Protein AF-A0A1F5MIE8-F1 (afdb_monomer)

Radius of gyration: 20.9 Å; Cα contacts (8 Å, |Δi|>4): 10; chains: 1; bounding box: 48×29×49 Å

Foldseek 3Di:
DDPVVVVVVVVVVVVVQDDVVDGDDPDADPDPVRRVVVVVVVVVVVVVVVVVVVVVVVVCCVPVNDPVVVVVVVVVVVVVVD

Secondary structure (DSSP, 8-state):
--THHHHHHHHHHHHHT-BTTB---PPPPSSHHHHHHHHHHHHHHHHHHHHHHHHHHHHHHHHH--HHHHHHHHHHHHHHT-

InterPro domains:
  IPR026354 Four helix bundle suffix domain [TIGR04258] (33-80)

Structure (mmCIF, N/CA/C/O backbone):
data_AF-A0A1F5MIE8-F1
#
_entry.id   AF-A0A1F5MIE8-F1
#
loop_
_atom_site.group_PDB
_atom_site.id
_atom_site.type_symbol
_atom_site.label_atom_id
_atom_site.label_alt_id
_atom_site.label_comp_id
_atom_site.label_asym_id
_atom_site.label_entity_id
_atom_site.label_seq_id
_atom_site.pdbx_PDB_ins_code
_atom_site.Cartn_x
_atom_site.Cartn_y
_atom_site.Cartn_z
_atom_site.occupancy
_atom_site.B_iso_or_equiv
_atom_site.auth_seq_id
_atom_site.auth_comp_id
_atom_site.auth_asym_id
_atom_site.auth_atom_id
_atom_site.pdbx_PDB_model_num
ATOM 1 N N . MET A 1 1 ? -25.895 -21.152 -10.883 1.00 52.94 1 MET A N 1
ATOM 2 C CA . MET A 1 1 ? -24.644 -20.968 -10.108 1.00 52.94 1 MET A CA 1
ATOM 3 C C . MET A 1 1 ? -24.341 -19.473 -10.080 1.00 52.94 1 MET A C 1
ATOM 5 O O . MET A 1 1 ? -24.099 -18.934 -11.153 1.00 52.94 1 MET A O 1
ATOM 9 N N . PRO A 1 2 ? -24.482 -18.782 -8.935 1.00 59.47 2 PRO A N 1
ATOM 10 C CA . PRO A 1 2 ? -24.538 -17.323 -8.890 1.00 59.47 2 PRO A CA 1
ATOM 11 C C . PRO A 1 2 ? -23.148 -16.712 -9.105 1.00 59.47 2 PRO A C 1
ATOM 13 O O . PRO A 1 2 ? -22.147 -17.239 -8.629 1.00 59.47 2 PRO A O 1
ATOM 16 N N . GLU A 1 3 ? -23.104 -15.594 -9.820 1.00 59.47 3 GLU A N 1
ATOM 17 C CA . GLU A 1 3 ? -21.919 -14.863 -10.298 1.00 59.47 3 GLU A CA 1
ATOM 18 C C . GLU A 1 3 ? -20.814 -14.657 -9.242 1.00 59.47 3 GLU A C 1
ATOM 20 O O . GLU A 1 3 ? -19.629 -14.806 -9.531 1.00 59.47 3 GLU A O 1
ATOM 25 N N . LYS A 1 4 ? -21.201 -14.437 -7.977 1.00 56.22 4 LYS A N 1
ATOM 26 C CA . LYS A 1 4 ? -20.292 -14.285 -6.823 1.00 56.22 4 LYS A CA 1
ATOM 27 C C . LYS A 1 4 ? -19.373 -15.489 -6.600 1.00 56.22 4 LYS A C 1
ATOM 29 O O . LYS A 1 4 ? -18.232 -15.324 -6.181 1.00 56.22 4 LYS A O 1
ATOM 34 N N . ALA A 1 5 ? -19.851 -16.696 -6.904 1.00 56.81 5 ALA A N 1
ATOM 35 C CA . ALA A 1 5 ? -19.061 -17.915 -6.769 1.00 56.81 5 ALA A CA 1
ATOM 36 C C . ALA A 1 5 ? -17.965 -18.033 -7.844 1.00 56.81 5 ALA A C 1
ATOM 38 O O . ALA A 1 5 ? -17.029 -18.804 -7.654 1.00 56.81 5 ALA A O 1
ATOM 39 N N . ARG A 1 6 ? -18.063 -17.293 -8.961 1.00 57.16 6 ARG A N 1
ATOM 40 C CA . ARG A 1 6 ? -17.030 -17.271 -10.012 1.00 57.16 6 ARG A CA 1
ATOM 41 C C . ARG A 1 6 ? -15.841 -16.406 -9.600 1.00 57.16 6 ARG A C 1
ATOM 43 O O . ARG A 1 6 ? -14.724 -16.906 -9.611 1.00 57.16 6 ARG A O 1
ATOM 50 N N . GLY A 1 7 ? -16.089 -15.189 -9.110 1.00 58.47 7 GLY A N 1
ATOM 51 C CA . GLY A 1 7 ? -15.015 -14.302 -8.638 1.00 58.47 7 GLY A CA 1
ATOM 52 C C . GLY A 1 7 ? -14.224 -14.884 -7.459 1.00 58.47 7 GLY A C 1
ATOM 53 O O . GLY A 1 7 ? -13.012 -14.728 -7.379 1.00 58.47 7 GLY A O 1
ATOM 54 N N . MET A 1 8 ? -14.882 -15.643 -6.573 1.00 55.81 8 MET A N 1
ATOM 55 C CA . MET A 1 8 ? -14.196 -16.353 -5.482 1.00 55.81 8 MET A CA 1
ATOM 56 C C . MET A 1 8 ? -13.258 -17.467 -5.975 1.00 55.81 8 MET A C 1
ATOM 58 O O . MET A 1 8 ? -12.250 -17.731 -5.325 1.00 55.81 8 MET A O 1
ATOM 62 N N . ARG A 1 9 ? -13.567 -18.111 -7.111 1.00 56.84 9 ARG A N 1
ATOM 63 C CA . ARG A 1 9 ? -12.714 -19.151 -7.711 1.00 56.84 9 ARG A CA 1
ATOM 64 C C . ARG A 1 9 ? -11.505 -18.545 -8.415 1.00 56.84 9 ARG A C 1
ATOM 66 O O . ARG A 1 9 ? -10.399 -19.005 -8.177 1.00 56.84 9 ARG A O 1
ATOM 73 N N . GLU A 1 10 ? -11.694 -17.456 -9.160 1.00 55.69 10 GLU A N 1
ATOM 74 C CA . GLU A 1 10 ? -10.581 -16.725 -9.789 1.00 55.69 10 GLU A CA 1
ATOM 75 C C . GLU A 1 10 ? -9.563 -16.212 -8.760 1.00 55.69 10 GLU A C 1
ATOM 77 O O . GLU A 1 10 ? -8.357 -16.300 -8.979 1.00 55.69 10 GLU A O 1
ATOM 82 N N . ILE A 1 11 ? -10.024 -15.727 -7.601 1.00 55.47 11 ILE A N 1
ATOM 83 C CA . ILE A 1 11 ? -9.135 -15.305 -6.504 1.00 55.47 11 ILE A CA 1
ATOM 84 C C . ILE A 1 11 ? -8.382 -16.503 -5.896 1.00 55.47 11 ILE A C 1
ATOM 86 O O . ILE A 1 11 ? -7.215 -16.369 -5.519 1.00 55.47 11 ILE A O 1
ATOM 90 N N . GLY A 1 12 ? -9.029 -17.670 -5.808 1.00 57.00 12 GLY A N 1
ATOM 91 C CA . GLY A 1 12 ? -8.399 -18.923 -5.380 1.00 57.00 12 GLY A CA 1
ATOM 92 C C . GLY A 1 12 ? -7.270 -19.358 -6.319 1.00 57.00 12 GLY A C 1
ATOM 93 O O . GLY A 1 12 ? -6.166 -19.627 -5.851 1.00 57.00 12 GLY A O 1
ATOM 94 N N . ASP A 1 13 ? -7.510 -19.306 -7.630 1.00 57.38 13 ASP A N 1
ATOM 95 C CA . ASP A 1 13 ? -6.527 -19.667 -8.664 1.00 57.38 13 ASP A CA 1
ATOM 96 C C . ASP A 1 13 ? -5.321 -18.705 -8.710 1.00 57.38 13 ASP A C 1
ATOM 98 O O . ASP A 1 13 ? -4.213 -19.084 -9.092 1.00 57.38 13 ASP A O 1
ATOM 102 N N . ILE A 1 14 ? -5.497 -17.440 -8.308 1.00 56.97 14 ILE A N 1
ATOM 103 C CA . ILE A 1 14 ? -4.388 -16.479 -8.179 1.00 56.97 14 ILE A CA 1
ATOM 104 C C . ILE A 1 14 ? -3.503 -16.815 -6.972 1.00 56.97 14 ILE A C 1
ATOM 106 O O . ILE A 1 14 ? -2.281 -16.706 -7.072 1.00 56.97 14 ILE A O 1
ATOM 110 N N . ARG A 1 15 ? -4.097 -17.240 -5.848 1.00 54.59 15 ARG A N 1
ATOM 111 C CA . ARG A 1 15 ? -3.353 -17.614 -4.634 1.00 54.59 15 ARG A CA 1
ATOM 112 C C . ARG A 1 15 ? -2.506 -18.867 -4.824 1.00 54.59 15 ARG A C 1
ATOM 114 O O . ARG A 1 15 ? -1.395 -18.900 -4.311 1.00 54.59 15 ARG A O 1
ATOM 121 N N . ASP A 1 16 ? -2.993 -19.845 -5.583 1.00 55.94 16 ASP A N 1
ATOM 122 C CA . ASP A 1 16 ? -2.283 -21.113 -5.809 1.00 55.94 16 ASP A CA 1
ATOM 123 C C . ASP A 1 16 ? -0.997 -20.942 -6.646 1.00 55.94 16 ASP A C 1
ATOM 125 O O . ASP A 1 16 ? -0.071 -21.744 -6.578 1.00 55.94 16 ASP A O 1
ATO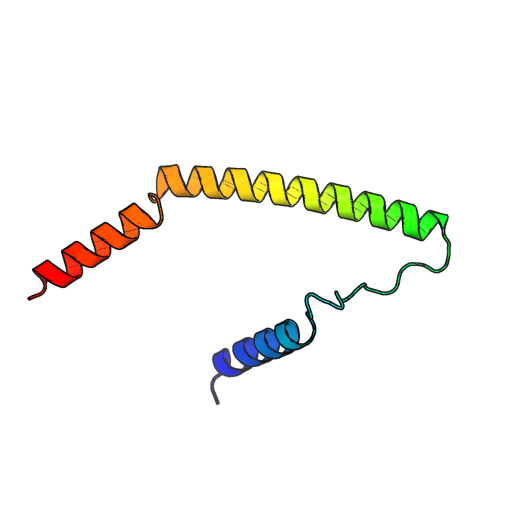M 129 N N . ARG A 1 17 ? -0.887 -19.837 -7.399 1.00 55.94 17 ARG A N 1
ATOM 130 C CA . ARG A 1 17 ? 0.319 -19.483 -8.171 1.00 55.94 17 ARG A CA 1
ATOM 131 C C . ARG A 1 17 ? 1.365 -18.702 -7.380 1.00 55.94 17 ARG A C 1
ATOM 133 O O . ARG A 1 17 ? 2.452 -18.464 -7.901 1.00 55.94 17 ARG A O 1
ATOM 140 N N . TYR A 1 18 ? 1.047 -18.272 -6.162 1.00 58.69 18 TYR A N 1
ATOM 141 C CA . TYR A 1 18 ? 1.968 -17.522 -5.317 1.00 58.69 18 TYR A CA 1
ATOM 142 C C . TYR A 1 18 ? 2.559 -18.456 -4.261 1.00 58.69 18 TYR A C 1
ATOM 144 O O . TYR A 1 18 ? 2.080 -18.529 -3.131 1.00 58.69 18 TYR A O 1
ATOM 152 N N . SER A 1 19 ? 3.603 -19.192 -4.643 1.00 66.31 19 SER A N 1
ATOM 153 C CA . SER A 1 19 ? 4.417 -19.919 -3.671 1.00 66.31 19 SER A CA 1
ATOM 154 C C . SER A 1 19 ? 5.417 -18.945 -3.037 1.00 66.31 19 SER A C 1
ATOM 156 O O . SER A 1 19 ? 6.112 -18.254 -3.786 1.00 66.31 19 SER A O 1
ATOM 158 N N . PRO A 1 20 ? 5.537 -18.875 -1.696 1.00 66.69 20 PRO A N 1
ATOM 159 C CA . PRO A 1 20 ? 6.560 -18.060 -1.034 1.00 66.69 20 PRO A CA 1
ATOM 160 C C . PRO A 1 20 ? 7.978 -18.362 -1.535 1.00 66.69 20 PRO A C 1
ATOM 162 O O . PRO A 1 20 ? 8.810 -17.461 -1.603 1.00 66.69 20 PRO A O 1
ATOM 165 N N . ASP A 1 21 ? 8.215 -19.613 -1.943 1.00 75.94 21 ASP A N 1
ATOM 166 C CA . ASP A 1 21 ? 9.505 -20.104 -2.431 1.00 75.94 21 ASP A CA 1
ATOM 167 C C . ASP A 1 21 ? 9.724 -19.848 -3.934 1.00 75.94 21 ASP A C 1
ATOM 169 O O . ASP A 1 21 ? 10.835 -20.011 -4.435 1.00 75.94 21 ASP A O 1
ATOM 173 N N . ASN A 1 22 ? 8.679 -19.456 -4.674 1.00 68.31 22 ASN A N 1
ATOM 174 C CA . A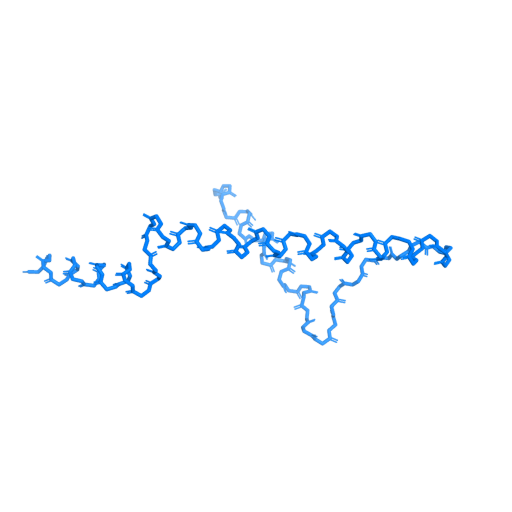SN A 1 22 ? 8.762 -19.143 -6.100 1.00 68.31 22 ASN A CA 1
ATOM 175 C C . ASN A 1 22 ? 7.768 -18.029 -6.478 1.00 68.31 22 ASN A C 1
ATOM 177 O O . ASN A 1 22 ? 6.686 -18.313 -7.007 1.00 68.31 22 ASN A O 1
ATOM 181 N N . PRO A 1 23 ? 8.100 -16.760 -6.185 1.00 69.62 23 PRO A N 1
ATOM 182 C CA . PRO A 1 23 ? 7.241 -15.641 -6.530 1.00 69.62 23 PRO A CA 1
ATOM 183 C C . PRO A 1 23 ? 7.112 -15.523 -8.052 1.00 69.62 23 PRO A C 1
ATOM 185 O O . PRO A 1 23 ? 8.094 -15.605 -8.789 1.00 69.62 23 PRO A O 1
ATOM 188 N N . TYR A 1 24 ? 5.890 -15.290 -8.533 1.00 76.38 24 TYR A N 1
ATOM 189 C CA . TYR A 1 24 ? 5.661 -15.010 -9.947 1.00 76.38 24 TYR A CA 1
ATOM 190 C C . TYR A 1 24 ? 6.337 -13.690 -10.335 1.00 76.38 24 TYR A C 1
ATOM 192 O O . TYR A 1 24 ? 5.898 -12.612 -9.930 1.00 76.38 24 TYR A O 1
ATOM 200 N N . ILE A 1 25 ? 7.391 -13.781 -11.143 1.00 72.25 25 ILE A N 1
ATOM 201 C CA . ILE A 1 25 ? 8.060 -12.627 -11.740 1.00 72.25 25 ILE A CA 1
ATOM 202 C C . ILE A 1 25 ? 7.587 -12.536 -13.196 1.00 72.25 25 ILE A C 1
ATOM 204 O O . ILE A 1 25 ? 7.872 -13.447 -13.980 1.00 72.25 25 ILE A O 1
ATOM 208 N N . PRO A 1 26 ? 6.846 -11.482 -13.584 1.00 77.44 26 PRO A N 1
ATOM 209 C CA . PRO A 1 26 ? 6.465 -11.297 -14.976 1.00 77.44 26 PRO A CA 1
ATOM 210 C C . PRO A 1 26 ? 7.716 -11.154 -15.850 1.00 77.44 26 PRO A C 1
ATOM 212 O O . PRO A 1 26 ? 8.730 -10.603 -15.419 1.00 77.44 26 PRO A O 1
ATOM 215 N N . ALA A 1 27 ? 7.638 -11.647 -17.087 1.00 83.88 27 ALA A N 1
ATOM 216 C CA . ALA A 1 27 ? 8.749 -11.562 -18.026 1.00 83.88 27 ALA A CA 1
ATOM 217 C C . ALA A 1 27 ? 9.179 -10.098 -18.225 1.00 83.88 27 ALA A C 1
ATOM 219 O O . ALA A 1 27 ? 8.361 -9.235 -18.550 1.00 83.88 27 ALA A O 1
ATOM 220 N N . LEU A 1 28 ? 10.469 -9.830 -18.015 1.00 88.56 28 LEU A N 1
ATOM 221 C CA . LEU A 1 28 ? 11.053 -8.506 -18.195 1.00 88.56 28 LEU A CA 1
ATOM 222 C C . LEU A 1 28 ? 11.367 -8.235 -19.674 1.00 88.56 28 LEU A C 1
ATOM 224 O O . LEU A 1 28 ? 11.556 -9.177 -20.449 1.00 88.56 28 LEU A O 1
ATOM 228 N N . PRO A 1 29 ? 11.461 -6.953 -20.078 1.00 91.44 29 PRO A N 1
ATOM 229 C CA . PRO A 1 29 ? 11.963 -6.583 -21.393 1.00 91.44 29 PRO A CA 1
ATOM 230 C C . PRO A 1 29 ? 13.327 -7.236 -21.676 1.00 91.44 29 PRO A C 1
ATOM 232 O O . PRO A 1 29 ? 14.170 -7.289 -20.781 1.00 91.44 29 PRO A O 1
ATOM 235 N N . PRO A 1 30 ? 13.593 -7.686 -22.915 1.00 90.62 30 PRO A N 1
ATOM 236 C CA . PRO A 1 30 ? 14.856 -8.345 -23.252 1.00 90.62 30 PRO A CA 1
ATOM 237 C C . PRO A 1 30 ? 16.052 -7.382 -23.233 1.00 90.62 30 PRO A C 1
ATOM 239 O O . PRO A 1 30 ? 17.189 -7.802 -23.035 1.00 90.62 30 PRO A O 1
ATOM 242 N N . ASN A 1 31 ? 15.812 -6.085 -23.445 1.00 96.19 31 ASN A N 1
ATOM 243 C CA . ASN A 1 31 ? 16.836 -5.056 -23.322 1.00 96.19 31 ASN A CA 1
ATOM 244 C C . ASN A 1 31 ? 17.072 -4.726 -21.840 1.00 96.19 31 ASN A C 1
ATOM 246 O O . ASN A 1 31 ? 16.146 -4.339 -21.125 1.00 96.19 31 ASN A O 1
ATOM 250 N N . GLN A 1 32 ? 18.328 -4.840 -21.408 1.00 94.69 32 GLN A N 1
ATOM 251 C CA . GLN A 1 32 ? 18.719 -4.669 -20.010 1.00 94.69 32 GLN A CA 1
ATOM 252 C C . GLN A 1 32 ? 18.404 -3.269 -19.466 1.00 94.69 32 GLN A C 1
ATOM 254 O O . GLN A 1 32 ? 17.877 -3.156 -18.363 1.00 94.69 32 GLN A O 1
ATOM 259 N N . GLU A 1 33 ? 18.668 -2.209 -20.231 1.00 96.25 33 GLU A N 1
ATOM 260 C CA . GLU A 1 33 ? 18.383 -0.830 -19.808 1.00 96.25 33 GLU A CA 1
ATOM 261 C C . GLU A 1 33 ? 16.879 -0.621 -19.593 1.00 96.25 33 GLU A C 1
ATOM 263 O O . GLU A 1 33 ? 16.447 -0.072 -18.581 1.00 96.25 33 GLU A O 1
ATOM 268 N N . SER A 1 34 ? 16.067 -1.135 -20.516 1.00 95.31 34 SER A N 1
ATOM 269 C CA . SER A 1 34 ? 14.606 -1.069 -20.443 1.00 95.31 34 SER A CA 1
ATOM 270 C C . SER A 1 34 ? 14.065 -1.856 -19.250 1.00 95.31 34 SER A C 1
ATOM 272 O O . SER A 1 34 ? 13.161 -1.382 -18.564 1.00 95.31 34 SER A O 1
ATOM 274 N N . ALA A 1 35 ? 14.631 -3.034 -18.970 1.00 94.44 35 ALA A N 1
ATOM 275 C CA . ALA A 1 35 ? 14.266 -3.835 -17.807 1.00 94.44 35 ALA A CA 1
ATOM 276 C C . ALA A 1 35 ? 14.590 -3.112 -16.492 1.00 94.44 35 ALA A C 1
ATOM 278 O O . ALA A 1 35 ? 13.738 -3.050 -15.607 1.00 94.44 35 ALA A O 1
ATOM 279 N N . VAL A 1 36 ? 15.780 -2.516 -16.376 1.00 95.56 36 VAL A N 1
ATOM 280 C CA . VAL A 1 36 ? 16.190 -1.768 -15.177 1.00 95.56 36 VAL A CA 1
ATOM 281 C C . VAL A 1 36 ? 15.309 -0.535 -14.968 1.00 95.56 36 VAL A C 1
ATOM 283 O O . VAL A 1 36 ? 14.810 -0.325 -13.863 1.00 95.56 36 VAL A O 1
ATOM 286 N N . ASN A 1 37 ? 15.053 0.243 -16.021 1.00 96.25 37 ASN A N 1
ATOM 287 C CA . ASN A 1 37 ? 14.196 1.429 -15.946 1.00 96.25 37 ASN A CA 1
ATOM 288 C C . ASN A 1 37 ? 12.759 1.075 -15.536 1.00 96.25 37 ASN A C 1
ATOM 290 O O . ASN A 1 37 ? 12.154 1.763 -14.708 1.00 96.25 37 ASN A O 1
ATOM 294 N N . LEU A 1 38 ? 12.222 -0.023 -16.078 1.00 94.69 38 LEU A N 1
ATOM 295 C CA . LEU A 1 38 ? 10.917 -0.545 -15.685 1.00 94.69 38 LEU A CA 1
ATOM 296 C C . LEU A 1 38 ? 10.901 -0.949 -14.206 1.00 94.69 38 LEU A C 1
ATOM 298 O O . LEU A 1 38 ? 10.021 -0.509 -13.470 1.00 94.69 38 LEU A O 1
ATOM 302 N N . LEU A 1 39 ? 11.876 -1.745 -13.758 1.00 93.81 39 LEU A N 1
ATOM 303 C CA . LEU A 1 39 ? 11.964 -2.188 -12.364 1.00 93.81 39 LEU A CA 1
ATOM 304 C C . LEU A 1 39 ? 12.063 -1.007 -11.397 1.00 93.81 39 LEU A C 1
ATOM 306 O O . LEU A 1 39 ? 11.337 -0.969 -10.407 1.00 93.81 39 LEU A O 1
ATOM 310 N N . LEU A 1 40 ? 12.899 -0.013 -11.704 1.00 96.19 40 LEU A N 1
ATOM 311 C CA . LEU A 1 40 ? 13.039 1.187 -10.882 1.00 96.19 40 LEU A CA 1
ATOM 312 C C . LEU A 1 40 ? 11.717 1.963 -10.784 1.00 96.19 40 LEU A C 1
ATOM 314 O O . LEU A 1 40 ? 11.327 2.400 -9.701 1.00 96.19 40 LEU A O 1
ATOM 318 N N . THR A 1 41 ? 10.995 2.078 -11.902 1.00 96.44 41 THR A N 1
ATOM 319 C CA . THR A 1 41 ? 9.674 2.719 -11.944 1.00 96.44 41 THR A CA 1
ATOM 320 C C . THR A 1 41 ? 8.668 1.968 -11.071 1.00 96.44 41 THR A C 1
ATOM 322 O O . THR A 1 41 ? 7.952 2.591 -10.288 1.00 96.44 41 THR A O 1
ATOM 325 N N . LEU A 1 42 ? 8.636 0.635 -11.162 1.00 95.25 42 LEU A N 1
ATOM 326 C CA . LEU A 1 42 ? 7.738 -0.207 -10.369 1.00 95.25 42 LEU A CA 1
ATOM 327 C C . LEU A 1 42 ? 8.051 -0.137 -8.871 1.00 95.25 42 LEU A C 1
ATOM 329 O O . LEU A 1 42 ? 7.126 -0.033 -8.070 1.00 95.25 42 LEU A O 1
ATOM 333 N N . ILE A 1 43 ? 9.331 -0.137 -8.489 1.00 95.88 43 ILE A N 1
ATOM 334 C CA . ILE A 1 43 ? 9.752 0.020 -7.089 1.00 95.88 43 ILE A CA 1
ATOM 335 C C . ILE A 1 43 ? 9.264 1.363 -6.545 1.00 95.88 43 ILE A C 1
ATOM 337 O O . ILE A 1 43 ? 8.627 1.406 -5.495 1.00 95.88 43 ILE A O 1
ATOM 341 N N . ASN A 1 44 ? 9.489 2.451 -7.285 1.00 97.88 44 ASN A N 1
ATOM 342 C CA . ASN A 1 44 ? 9.048 3.778 -6.866 1.00 97.88 44 ASN A CA 1
ATOM 343 C C . ASN A 1 44 ? 7.516 3.861 -6.716 1.00 97.88 44 ASN A C 1
ATOM 345 O O . ASN A 1 44 ? 7.011 4.410 -5.737 1.00 97.88 44 ASN A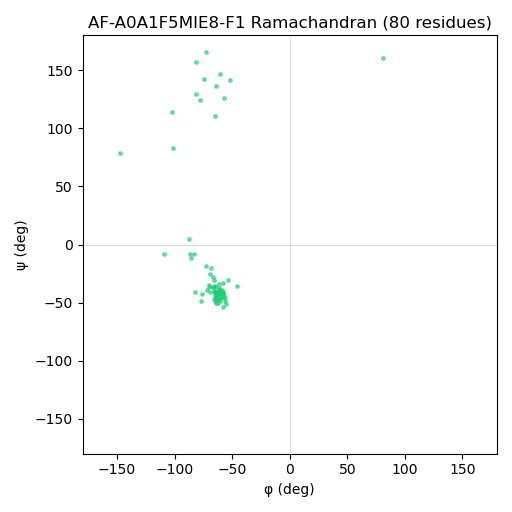 O 1
ATOM 349 N N . GLN A 1 45 ? 6.766 3.272 -7.653 1.00 97.88 45 GLN A N 1
ATOM 350 C CA . GLN A 1 45 ? 5.305 3.189 -7.562 1.00 97.88 45 GLN A CA 1
ATOM 351 C C . GLN A 1 45 ? 4.849 2.364 -6.354 1.00 97.88 45 GLN A C 1
ATOM 353 O O . GLN A 1 45 ? 3.923 2.773 -5.655 1.00 97.88 45 GLN A O 1
ATOM 358 N N . ALA A 1 46 ? 5.494 1.227 -6.087 1.00 96.88 46 ALA A N 1
ATOM 359 C CA . ALA A 1 46 ? 5.175 0.382 -4.944 1.00 96.88 46 ALA A CA 1
ATOM 360 C C . ALA A 1 46 ? 5.412 1.118 -3.618 1.00 96.88 46 ALA A C 1
ATOM 362 O O . ALA A 1 46 ? 4.516 1.126 -2.778 1.00 96.88 46 ALA A O 1
ATOM 363 N N . CYS A 1 47 ? 6.554 1.797 -3.459 1.00 97.88 47 CYS A N 1
ATOM 364 C CA . CYS A 1 47 ? 6.840 2.634 -2.289 1.00 97.88 47 CYS A CA 1
ATOM 365 C C . CYS A 1 47 ? 5.751 3.695 -2.081 1.00 97.88 47 CYS A C 1
ATOM 367 O O . CYS A 1 47 ? 5.132 3.746 -1.022 1.00 97.88 47 CYS A O 1
ATOM 369 N N . PHE A 1 48 ? 5.425 4.459 -3.128 1.00 98.25 48 PHE A N 1
ATOM 370 C CA . PHE A 1 48 ? 4.379 5.480 -3.062 1.00 98.25 48 PHE A CA 1
ATOM 371 C C . PHE A 1 48 ? 3.005 4.913 -2.665 1.00 98.25 48 PHE A C 1
ATOM 373 O O . PHE A 1 48 ? 2.264 5.527 -1.894 1.00 98.25 48 PHE A O 1
ATOM 380 N N . LEU A 1 49 ? 2.632 3.742 -3.190 1.00 98.31 49 LEU A N 1
ATOM 381 C CA . LEU A 1 49 ? 1.365 3.093 -2.849 1.00 98.31 49 LEU A CA 1
ATOM 382 C C . LEU A 1 49 ? 1.350 2.561 -1.414 1.00 98.31 49 LEU A C 1
ATOM 384 O O . LEU A 1 49 ? 0.302 2.626 -0.771 1.00 98.31 49 LEU A O 1
ATOM 388 N N . LEU A 1 50 ? 2.473 2.042 -0.916 1.00 98.31 50 LEU A N 1
ATOM 389 C CA . LEU A 1 50 ? 2.604 1.579 0.466 1.00 98.31 50 LEU A CA 1
ATOM 390 C C . LEU A 1 50 ? 2.469 2.742 1.452 1.00 98.31 50 LEU A C 1
ATOM 392 O O . LEU A 1 50 ? 1.705 2.629 2.410 1.00 98.31 50 LEU A O 1
ATOM 396 N N . ASP A 1 51 ? 3.097 3.881 1.164 1.00 98.31 51 ASP A N 1
ATOM 397 C CA . ASP A 1 51 ? 2.968 5.086 1.990 1.00 98.31 51 ASP A CA 1
ATOM 398 C C . ASP A 1 51 ? 1.509 5.557 2.055 1.00 98.31 51 ASP A C 1
ATOM 400 O O . ASP A 1 51 ? 0.961 5.812 3.130 1.00 98.31 51 ASP A O 1
ATOM 404 N N . ARG A 1 52 ? 0.822 5.597 0.906 1.00 98.00 52 ARG A N 1
ATOM 405 C CA . ARG A 1 52 ? -0.604 5.962 0.860 1.00 98.00 52 ARG A CA 1
ATOM 406 C C . ARG A 1 52 ? -1.496 4.963 1.584 1.00 98.00 52 ARG A C 1
ATOM 408 O O . ARG A 1 52 ? -2.487 5.381 2.176 1.00 98.00 52 ARG A O 1
ATOM 415 N N . GLN A 1 53 ? -1.175 3.670 1.540 1.00 97.56 53 GLN A N 1
ATOM 416 C CA . GLN A 1 53 ? -1.899 2.661 2.314 1.00 97.56 53 GLN A CA 1
ATOM 417 C C . GLN A 1 53 ? -1.727 2.881 3.818 1.00 97.56 53 GLN A C 1
ATOM 419 O O . GLN A 1 53 ? -2.712 2.771 4.543 1.00 97.56 53 GLN A O 1
ATOM 424 N N . GLY A 1 54 ? -0.523 3.238 4.274 1.00 97.06 54 GLY A N 1
ATOM 425 C CA . GLY A 1 54 ? -0.266 3.604 5.668 1.00 97.06 54 GLY A CA 1
ATOM 426 C C . GLY A 1 54 ? -1.127 4.785 6.114 1.00 97.06 54 GLY A C 1
ATOM 427 O O . GLY A 1 54 ? -1.906 4.656 7.055 1.00 97.06 54 GLY A O 1
ATOM 428 N N . LEU A 1 55 ? -1.083 5.889 5.366 1.00 97.75 55 LEU A N 1
ATOM 429 C CA . LEU A 1 55 ? -1.886 7.083 5.660 1.00 97.75 55 LEU A CA 1
ATOM 430 C C . LEU A 1 55 ? -3.395 6.797 5.651 1.00 97.75 55 LEU A C 1
ATOM 432 O O . LEU A 1 55 ? -4.123 7.246 6.533 1.00 97.75 55 LEU A O 1
ATOM 436 N N . ALA A 1 56 ? -3.875 6.023 4.675 1.00 96.31 56 ALA A N 1
ATOM 437 C CA . ALA A 1 56 ? -5.284 5.646 4.599 1.00 96.31 56 ALA A CA 1
ATOM 438 C C . ALA A 1 56 ? -5.708 4.756 5.779 1.00 96.31 56 ALA A C 1
ATOM 440 O O . ALA A 1 56 ? -6.827 4.884 6.279 1.00 96.31 56 ALA A O 1
ATOM 441 N N . LEU A 1 57 ? -4.829 3.856 6.237 1.00 95.50 57 LEU A N 1
ATOM 442 C CA . LEU A 1 57 ? -5.067 3.061 7.440 1.00 95.50 57 LEU A CA 1
ATOM 443 C C . LEU A 1 57 ? -5.132 3.961 8.672 1.00 95.50 57 LEU A C 1
ATOM 445 O O . LEU A 1 57 ? -6.096 3.860 9.420 1.00 95.50 57 LEU A O 1
ATOM 449 N N . GLU A 1 58 ? -4.182 4.871 8.864 1.00 95.88 58 GLU A N 1
ATOM 450 C CA . GLU A 1 58 ? -4.200 5.814 9.989 1.00 95.88 58 GLU A CA 1
ATOM 451 C C . GLU A 1 58 ? -5.488 6.645 10.021 1.00 95.88 58 GLU A C 1
ATOM 453 O O . GLU A 1 58 ? -6.176 6.691 11.043 1.00 95.88 58 GLU A O 1
ATOM 458 N N . GLU A 1 59 ? -5.875 7.227 8.885 1.00 96.50 59 GLU A N 1
ATOM 459 C CA . GLU A 1 59 ? -7.114 7.994 8.760 1.00 96.50 59 GLU A CA 1
ATOM 460 C C . GLU A 1 59 ? -8.342 7.145 9.116 1.00 96.50 59 GLU A C 1
ATOM 462 O O . GLU A 1 59 ? -9.235 7.596 9.841 1.00 96.50 59 GLU A O 1
ATOM 467 N N . LYS A 1 60 ? -8.376 5.892 8.652 1.00 95.19 60 LYS A N 1
ATOM 468 C CA . LYS A 1 60 ? -9.448 4.949 8.972 1.00 95.19 60 LYS A CA 1
ATOM 469 C C . LYS A 1 60 ? -9.490 4.617 10.461 1.00 95.19 60 LYS A C 1
ATOM 471 O O . LYS A 1 60 ? -10.573 4.594 11.036 1.00 95.19 60 LYS A O 1
ATOM 476 N N . PHE A 1 61 ? -8.343 4.388 11.096 1.00 94.38 61 PHE A N 1
ATOM 477 C CA . PHE A 1 61 ? -8.269 4.123 12.535 1.00 94.38 61 PHE A CA 1
ATOM 478 C C . PHE A 1 61 ? -8.787 5.312 13.351 1.00 94.38 61 PHE A C 1
ATOM 480 O O . PHE A 1 61 ? -9.506 5.101 14.324 1.00 94.38 61 PHE A O 1
ATOM 487 N N . VAL A 1 62 ? -8.482 6.546 12.937 1.00 93.56 62 VAL A N 1
ATOM 488 C CA . VAL A 1 62 ? -8.976 7.763 13.603 1.00 93.56 62 VAL A CA 1
ATOM 489 C C . VAL A 1 62 ? -10.486 7.947 13.414 1.00 93.56 62 VAL A C 1
ATOM 491 O O . VAL A 1 62 ? -11.173 8.341 14.353 1.00 93.56 62 VAL A O 1
ATOM 494 N N . LYS A 1 63 ? -11.023 7.675 12.217 1.00 93.94 63 LYS A N 1
ATOM 495 C CA . LYS A 1 63 ? -12.447 7.900 11.899 1.00 93.94 63 LYS A CA 1
ATOM 496 C C . LYS A 1 63 ? -13.378 6.777 12.354 1.00 93.94 63 LYS A C 1
ATOM 498 O O . LYS A 1 63 ? -14.491 7.050 12.792 1.00 93.94 63 LYS A O 1
ATOM 503 N N . GLU A 1 64 ? -12.956 5.527 12.189 1.00 93.06 64 GLU A N 1
ATOM 504 C CA . GLU A 1 64 ? -13.791 4.333 12.381 1.00 93.06 64 GLU A CA 1
ATOM 505 C C . GLU A 1 64 ? -13.407 3.521 13.628 1.00 93.06 64 GLU A C 1
ATOM 507 O O . GLU A 1 64 ? -14.103 2.565 13.974 1.00 93.06 64 GLU A O 1
ATOM 512 N N . GLY A 1 65 ? -12.302 3.866 14.293 1.00 90.06 65 GLY A N 1
ATOM 513 C CA . GLY A 1 65 ? -11.750 3.101 15.408 1.00 90.06 65 GLY A CA 1
ATOM 514 C C . GLY A 1 65 ? -10.918 1.895 14.961 1.00 90.06 65 GLY A C 1
ATO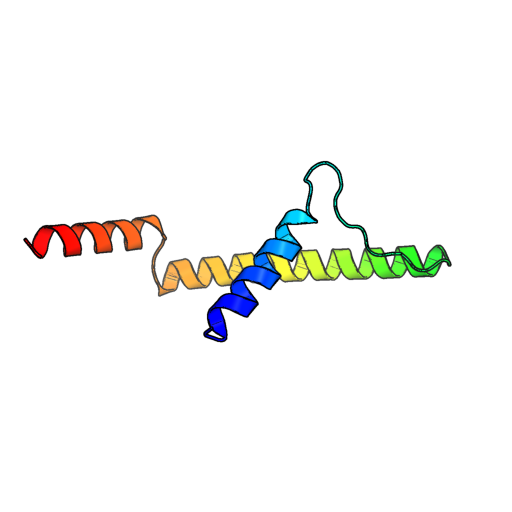M 515 O O . GLY A 1 65 ? -11.013 1.384 13.840 1.00 90.06 65 GLY A O 1
ATOM 516 N N . GLY A 1 66 ? -10.068 1.409 15.865 1.00 92.69 66 GLY A N 1
ATOM 517 C CA . GLY A 1 66 ? -9.177 0.282 15.585 1.00 92.69 66 GLY A CA 1
ATOM 518 C C . GLY A 1 66 ? -9.901 -1.066 15.510 1.00 92.69 66 GLY A C 1
ATOM 519 O O . GLY A 1 66 ? -11.030 -1.227 15.975 1.00 92.69 66 GLY A O 1
ATOM 520 N N . TYR A 1 67 ? -9.227 -2.089 14.971 1.00 91.81 67 TYR A N 1
ATOM 521 C CA . TYR A 1 67 ? -9.788 -3.447 14.894 1.00 91.81 67 TYR A CA 1
ATOM 522 C C . TYR A 1 67 ? -10.213 -3.987 16.269 1.00 91.81 67 TYR A C 1
ATOM 524 O O . TYR A 1 67 ? -11.320 -4.503 16.411 1.00 91.81 67 TYR A O 1
ATOM 532 N N . SER A 1 68 ? -9.364 -3.834 17.290 1.00 93.06 68 SER A N 1
ATOM 533 C CA . SER A 1 68 ? -9.642 -4.319 18.649 1.00 93.06 68 SER A CA 1
ATOM 534 C C . SER A 1 68 ? -10.830 -3.611 19.295 1.00 93.06 68 SER A C 1
ATOM 536 O O . SER A 1 68 ? -11.659 -4.266 19.923 1.00 93.06 68 SER A O 1
ATOM 538 N N . GLU A 1 69 ? -10.939 -2.295 19.108 1.00 93.50 69 GLU A N 1
ATOM 539 C CA . GLU A 1 69 ? -12.057 -1.494 19.609 1.00 93.50 69 GLU A CA 1
ATOM 540 C C . GLU A 1 69 ? -13.366 -1.931 18.950 1.00 93.50 69 GLU A C 1
ATOM 542 O O . GLU A 1 69 ? -14.324 -2.299 19.630 1.00 93.50 69 GLU A O 1
ATOM 547 N N . ASN A 1 70 ? -13.370 -2.013 17.620 1.00 93.19 70 ASN A N 1
ATOM 548 C CA . ASN A 1 70 ? -14.523 -2.466 16.856 1.00 93.19 70 ASN A CA 1
ATOM 549 C C . ASN A 1 70 ? -14.931 -3.904 17.210 1.00 93.19 70 ASN A C 1
ATOM 551 O O . ASN A 1 70 ? -16.121 -4.205 17.343 1.00 93.19 70 ASN A O 1
ATOM 555 N N . LEU A 1 71 ? -13.964 -4.803 17.407 1.00 95.06 71 LEU A N 1
ATOM 556 C CA . LEU A 1 71 ? -14.223 -6.177 17.829 1.00 95.06 71 LEU A CA 1
ATOM 557 C C . LEU A 1 71 ? -14.807 -6.233 19.247 1.00 95.06 71 LEU A C 1
ATOM 559 O O . LEU A 1 71 ? -15.723 -7.016 19.503 1.00 95.06 71 LEU A O 1
ATOM 563 N N . PHE A 1 72 ? -14.310 -5.405 20.164 1.00 95.06 72 PHE A N 1
ATOM 564 C CA . PHE A 1 72 ? -14.8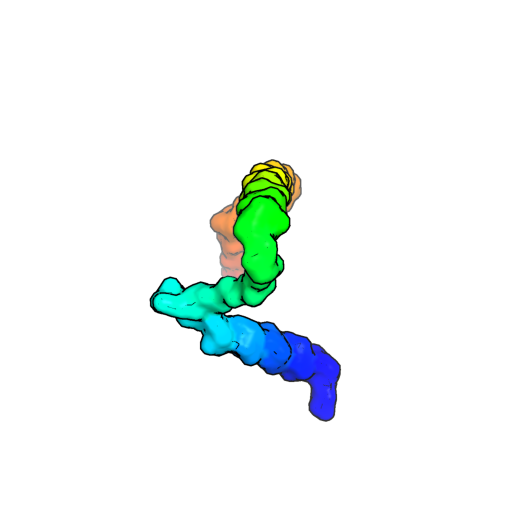28 -5.311 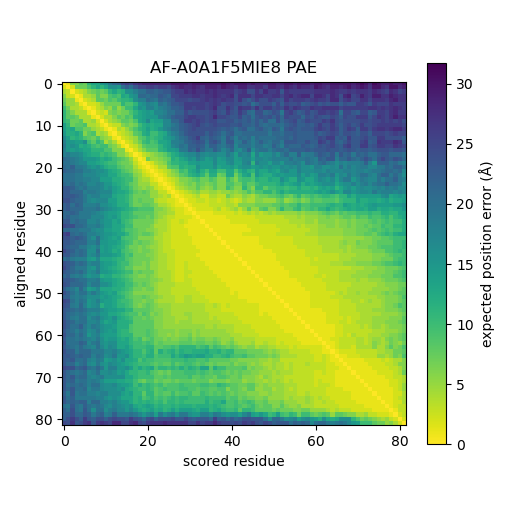21.525 1.00 95.06 72 PHE A CA 1
ATOM 565 C C . PHE A 1 72 ? -16.272 -4.796 21.551 1.00 95.06 72 PHE A C 1
ATOM 567 O O . PHE A 1 72 ? -17.125 -5.427 22.177 1.00 95.06 72 PHE A O 1
ATOM 574 N N . GLN A 1 73 ? -16.575 -3.734 20.799 1.00 93.81 73 GLN A N 1
ATOM 575 C CA . GLN A 1 73 ? -17.938 -3.211 20.669 1.00 93.81 73 GLN A CA 1
ATOM 576 C C . GLN A 1 73 ? -18.906 -4.267 20.125 1.00 93.81 73 GLN A C 1
ATOM 578 O O . GLN A 1 73 ? -20.009 -4.433 20.647 1.00 93.81 73 GLN A O 1
ATOM 583 N N . ARG A 1 74 ? -18.481 -5.046 19.118 1.00 95.06 74 ARG A N 1
ATOM 584 C CA . ARG A 1 74 ? -19.263 -6.187 18.613 1.00 95.06 74 ARG A CA 1
ATOM 585 C C . ARG A 1 74 ? -19.508 -7.227 19.707 1.00 95.06 74 ARG A C 1
ATOM 587 O O . ARG A 1 74 ? -20.645 -7.633 19.899 1.00 95.06 74 ARG A O 1
ATOM 594 N N . ARG A 1 75 ? -18.482 -7.605 20.476 1.00 95.56 75 ARG A N 1
ATOM 595 C CA . ARG A 1 75 ? -18.623 -8.577 21.578 1.00 95.56 75 ARG A CA 1
ATOM 596 C C . ARG A 1 75 ? -19.586 -8.115 22.675 1.00 95.56 75 ARG A C 1
ATOM 598 O O . ARG A 1 75 ? -20.287 -8.953 23.228 1.00 95.56 75 ARG A O 1
ATOM 605 N N . ILE A 1 76 ? -19.618 -6.823 23.011 1.00 96.00 76 ILE A N 1
ATOM 606 C CA . ILE A 1 76 ? -20.593 -6.285 23.975 1.00 96.00 76 ILE A CA 1
ATOM 607 C C . ILE A 1 76 ? -22.013 -6.387 23.417 1.00 96.00 76 ILE A C 1
ATOM 609 O O . ILE A 1 76 ? -22.899 -6.861 24.121 1.00 96.00 76 ILE A O 1
ATOM 613 N N . LYS A 1 77 ? -22.226 -5.980 22.159 1.00 95.31 77 LYS A N 1
ATOM 614 C CA . LYS A 1 77 ? -23.545 -6.068 21.512 1.00 95.31 77 LYS A CA 1
ATOM 615 C C . LYS A 1 77 ? -24.078 -7.499 21.502 1.00 95.31 77 LYS A C 1
ATOM 617 O O . LYS A 1 77 ? -25.223 -7.707 21.875 1.00 95.31 77 LYS A O 1
ATOM 622 N N . GLU A 1 78 ? -23.234 -8.473 21.166 1.00 95.25 78 GLU A N 1
ATOM 623 C CA . GLU A 1 78 ? -23.614 -9.891 21.209 1.00 95.25 78 GLU A CA 1
ATOM 624 C C . GLU A 1 7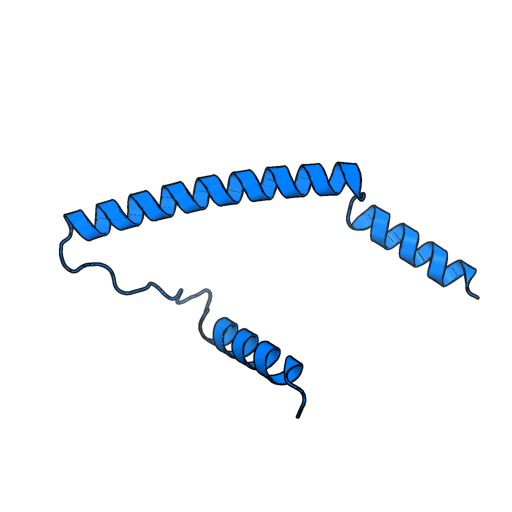8 ? -23.991 -10.350 22.624 1.00 95.25 78 GLU A C 1
ATOM 626 O O . GLU A 1 78 ? -24.946 -11.095 22.782 1.00 95.25 78 GLU A O 1
ATOM 631 N N . ARG A 1 79 ? -23.288 -9.886 23.667 1.00 93.00 79 ARG A N 1
ATOM 632 C CA . ARG A 1 79 ? -23.597 -10.244 25.064 1.00 93.00 79 ARG A CA 1
ATOM 633 C C . ARG A 1 79 ? -24.897 -9.633 25.583 1.00 93.00 79 ARG A C 1
ATOM 635 O O . ARG A 1 79 ? -25.564 -10.278 26.376 1.00 93.00 79 ARG A O 1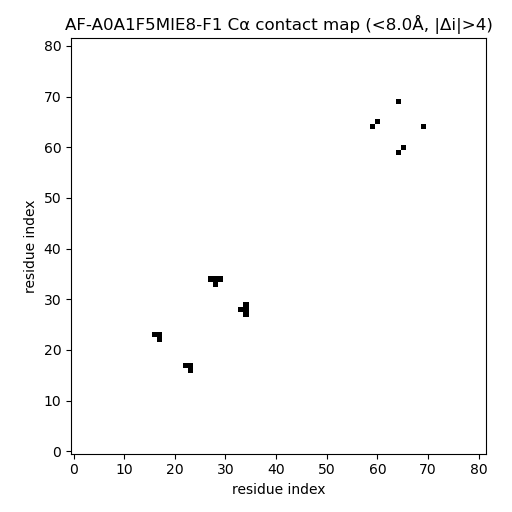
ATOM 642 N N . ASN A 1 80 ? -25.232 -8.419 25.153 1.00 88.19 80 ASN A N 1
ATOM 643 C CA . ASN A 1 80 ? -26.443 -7.709 25.581 1.00 88.19 80 ASN A CA 1
ATOM 644 C C . ASN A 1 80 ? -27.701 -8.114 24.789 1.00 88.19 80 ASN A C 1
ATOM 646 O O . ASN A 1 80 ? -28.793 -7.669 25.126 1.00 88.19 80 ASN A O 1
ATOM 650 N N . ASN A 1 81 ? -27.547 -8.904 23.721 1.00 76.75 81 ASN A N 1
ATOM 651 C CA . ASN A 1 81 ? -28.651 -9.470 22.940 1.00 76.75 81 ASN A CA 1
ATOM 652 C C . ASN A 1 81 ? -29.165 -10.818 23.501 1.00 76.75 81 ASN A C 1
ATOM 654 O O . ASN A 1 81 ? -30.031 -11.433 22.875 1.00 76.75 81 ASN A O 1
ATOM 658 N N . PHE A 1 82 ? -28.637 -11.265 24.647 1.00 55.72 82 PHE A N 1
ATOM 659 C CA . PHE A 1 82 ? -29.152 -12.374 25.460 1.00 55.72 82 PHE A CA 1
ATOM 660 C C . PHE A 1 82 ? -29.887 -11.829 26.687 1.00 55.72 82 PHE A C 1
ATOM 662 O O . PHE A 1 82 ? -30.841 -12.506 27.128 1.00 55.72 82 PHE A O 1
#

Solvent-accessible surface area (backbone atoms only — not comparable to full-atom values): 4911 Å² total; per-residue (Å²): 134,64,72,70,64,51,62,57,46,56,54,48,61,56,52,75,57,54,41,94,92,52,67,80,72,76,88,68,59,90,50,66,69,60,30,52,54,51,50,54,52,51,51,53,51,50,53,55,51,52,52,50,48,51,52,51,48,52,53,44,35,76,74,70,48,44,71,70,58,51,51,48,55,50,53,50,53,62,61,74,75,110

Sequence (82 aa):
MPEKARGMREIGDIRDRYSPDNPYIPALPPNQESAVNLLLTLINQACFLLDRQGLALEEKFVKEGGYSENLFQRRIKERNNF

pLDDT: mean 83.5, std 16.53, range [52.94, 98.31]

Organism: NCBI:txid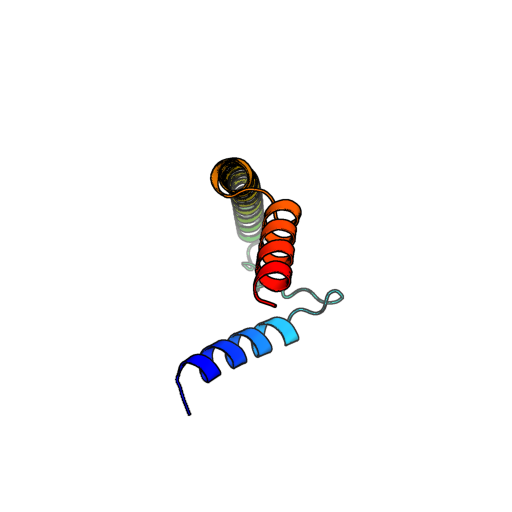1797787

Mean predicted aligned error: 11.05 Å